Protein AF-A0A519SQK7-F1 (afdb_monomer)

pLDDT: mean 95.65, std 3.69, range [78.19, 98.44]

Foldseek 3Di:
DAEAEAEDEQPDPVHGNQQAAADPDPDDDLCRGNVNVVQVVQVPDPPHDAYEYQYAPDPRCVVVCVSCVVSVHHYQYYHPPPPVVSVVRRVVVD

Structure (mmCIF, N/CA/C/O backbone):
data_AF-A0A519SQK7-F1
#
_entry.id   AF-A0A519SQK7-F1
#
loop_
_atom_site.group_PDB
_atom_site.id
_atom_site.type_symbol
_atom_site.label_atom_id
_atom_site.label_alt_id
_atom_site.label_comp_id
_atom_site.label_asym_id
_atom_site.label_entity_id
_atom_site.label_seq_id
_atom_site.pdbx_PDB_ins_code
_atom_site.Cartn_x
_atom_site.Cartn_y
_atom_site.Cartn_z
_atom_site.occupancy
_atom_site.B_iso_or_equiv
_atom_site.auth_seq_id
_atom_site.auth_comp_id
_atom_site.auth_asym_id
_atom_site.auth_atom_id
_atom_site.pdbx_PDB_model_num
ATOM 1 N N . MET A 1 1 ? -16.038 -5.258 10.881 1.00 85.62 1 MET A N 1
ATOM 2 C CA . MET A 1 1 ? -14.624 -4.894 10.660 1.00 85.62 1 MET A CA 1
ATOM 3 C C . MET A 1 1 ? -14.528 -4.199 9.314 1.00 85.62 1 MET A C 1
ATOM 5 O O . MET A 1 1 ? -15.091 -4.723 8.361 1.00 85.62 1 MET A O 1
ATOM 9 N N . VAL A 1 2 ? -13.899 -3.023 9.239 1.00 95.38 2 VAL A N 1
ATOM 10 C CA . VAL A 1 2 ? -13.728 -2.280 7.975 1.00 95.38 2 VAL A CA 1
ATOM 11 C C . VAL A 1 2 ? -12.244 -2.234 7.638 1.00 95.38 2 VAL A C 1
ATOM 13 O O . VAL A 1 2 ? -11.443 -1.765 8.442 1.00 95.38 2 VAL A O 1
ATOM 16 N N . LEU A 1 3 ? -11.883 -2.711 6.451 1.00 96.88 3 LEU A N 1
ATOM 17 C CA . LEU A 1 3 ? -10.510 -2.751 5.959 1.00 96.88 3 LEU A CA 1
ATOM 18 C C . LEU A 1 3 ? -10.280 -1.625 4.948 1.00 96.88 3 LEU A C 1
ATOM 20 O O . LEU A 1 3 ? -11.053 -1.481 4.001 1.00 96.88 3 LEU A O 1
ATOM 24 N N . ALA A 1 4 ? -9.201 -0.863 5.108 1.00 97.75 4 ALA A N 1
ATOM 25 C CA . ALA A 1 4 ? -8.753 0.088 4.098 1.00 97.75 4 ALA A CA 1
ATOM 26 C C . ALA A 1 4 ? -7.625 -0.529 3.259 1.00 97.75 4 ALA A C 1
ATOM 28 O O . ALA A 1 4 ? -6.495 -0.678 3.726 1.00 97.75 4 ALA A O 1
ATOM 29 N N . LEU A 1 5 ? -7.930 -0.862 2.003 1.00 97.94 5 LEU A N 1
ATOM 30 C CA . LEU A 1 5 ? -6.944 -1.319 1.025 1.00 97.94 5 LEU A CA 1
ATOM 31 C C . LEU A 1 5 ? -6.410 -0.131 0.222 1.00 97.94 5 LEU A C 1
ATOM 33 O O . LEU A 1 5 ? -7.153 0.514 -0.519 1.00 97.94 5 LEU A O 1
ATOM 37 N N . ILE A 1 6 ? -5.114 0.148 0.343 1.00 98.00 6 ILE A N 1
ATOM 38 C CA . ILE A 1 6 ? -4.432 1.197 -0.420 1.00 98.00 6 ILE A CA 1
ATOM 39 C C . ILE A 1 6 ? -3.646 0.539 -1.548 1.00 98.00 6 ILE A C 1
ATOM 41 O O . ILE A 1 6 ? -2.618 -0.095 -1.324 1.00 98.00 6 ILE A O 1
ATOM 45 N N . GLN A 1 7 ? -4.102 0.721 -2.783 1.00 96.38 7 GLN A N 1
ATOM 46 C CA . GLN A 1 7 ? 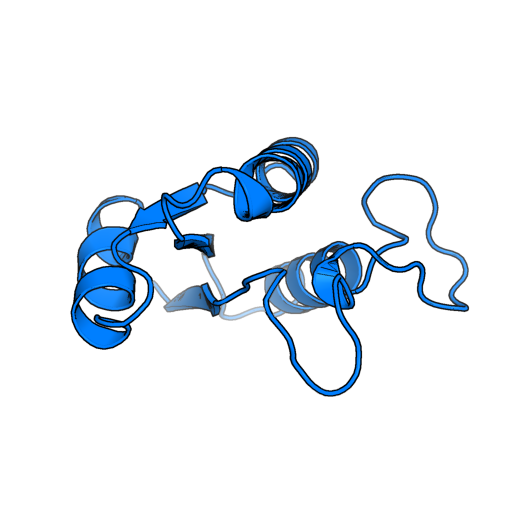-3.333 0.314 -3.952 1.00 96.38 7 GLN A CA 1
ATOM 47 C C . GLN A 1 7 ? -2.264 1.357 -4.282 1.00 96.38 7 GLN A C 1
ATOM 49 O O . GLN A 1 7 ? -2.568 2.543 -4.423 1.00 96.38 7 GLN A O 1
ATOM 54 N N . ALA A 1 8 ? -1.027 0.915 -4.500 1.00 95.81 8 ALA A N 1
ATOM 55 C CA . ALA A 1 8 ? 0.033 1.785 -4.996 1.00 95.81 8 ALA A CA 1
ATOM 56 C C . ALA A 1 8 ? 1.001 1.027 -5.921 1.00 95.81 8 ALA A C 1
ATOM 58 O O . ALA A 1 8 ? 1.196 -0.170 -5.765 1.00 95.81 8 ALA A O 1
ATOM 59 N N . ARG A 1 9 ? 1.580 1.738 -6.897 1.00 94.19 9 ARG A N 1
ATOM 60 C CA . ARG A 1 9 ? 2.724 1.305 -7.721 1.00 94.19 9 ARG A CA 1
ATOM 61 C C . ARG A 1 9 ? 3.582 2.517 -8.085 1.00 94.19 9 ARG A C 1
ATOM 63 O O . ARG A 1 9 ? 3.053 3.633 -8.162 1.00 94.19 9 ARG A O 1
ATOM 70 N N . LEU A 1 10 ? 4.867 2.325 -8.353 1.00 92.69 10 LEU A N 1
ATOM 71 C CA . LEU A 1 10 ? 5.801 3.372 -8.769 1.00 92.69 10 LEU A CA 1
ATOM 72 C C . LEU A 1 10 ? 5.689 3.712 -10.259 1.00 92.69 10 LEU A C 1
ATOM 74 O O . LEU A 1 10 ? 6.027 4.834 -10.638 1.00 92.69 10 LEU A O 1
ATOM 78 N N . GLY A 1 11 ? 5.143 2.804 -11.079 1.00 88.06 11 GLY A N 1
ATOM 79 C CA . GLY A 1 11 ? 4.975 2.927 -12.539 1.00 88.06 11 GLY A CA 1
ATOM 80 C C . GLY A 1 11 ? 3.945 3.964 -13.020 1.00 88.06 11 GLY A C 1
ATOM 81 O O . GLY A 1 11 ? 3.188 3.716 -13.955 1.00 88.06 11 GLY A O 1
ATOM 82 N N . SER A 1 12 ? 3.850 5.121 -12.364 1.00 84.31 12 SER A N 1
ATOM 83 C CA . SER A 1 12 ? 2.990 6.229 -12.795 1.00 84.31 12 SER A CA 1
ATOM 84 C C . SER A 1 12 ? 3.593 6.945 -14.008 1.00 84.31 12 SER A C 1
ATOM 86 O O . SER A 1 12 ? 4.724 7.401 -13.935 1.00 84.31 12 SER A O 1
ATOM 88 N N . SER A 1 13 ? 2.829 7.126 -15.091 1.00 87.75 13 SER A N 1
ATOM 89 C CA . SER A 1 13 ? 3.331 7.785 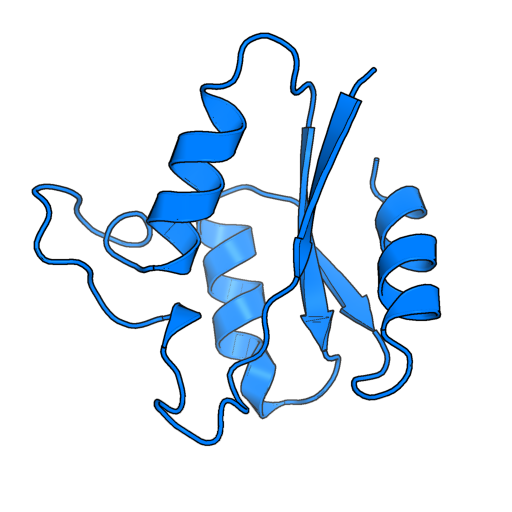-16.315 1.00 87.75 13 SER A CA 1
ATOM 90 C C . SER A 1 13 ? 3.498 9.304 -16.190 1.00 87.75 13 SER A C 1
ATOM 92 O O . SER A 1 13 ? 4.374 9.883 -16.816 1.00 87.75 13 SER A O 1
ATOM 94 N N . ARG A 1 14 ? 2.654 9.958 -15.382 1.00 92.50 14 ARG A N 1
ATOM 95 C CA . ARG A 1 14 ? 2.618 11.429 -15.241 1.00 92.50 14 ARG A CA 1
ATOM 96 C C . ARG A 1 14 ? 3.615 11.964 -14.215 1.00 92.50 14 ARG A C 1
ATOM 98 O O . ARG A 1 14 ? 4.165 13.038 -14.395 1.00 92.50 14 ARG A O 1
ATOM 105 N N . LEU A 1 15 ? 3.798 11.223 -13.124 1.00 92.75 15 LEU A N 1
ATOM 106 C CA . LEU A 1 15 ? 4.754 11.533 -12.064 1.00 92.75 15 LEU A CA 1
ATOM 107 C C . LEU A 1 15 ? 5.302 10.205 -11.521 1.00 92.75 15 LEU A C 1
ATOM 109 O O . LEU A 1 15 ? 4.725 9.646 -10.579 1.00 92.75 15 LEU A O 1
ATOM 113 N N . PRO A 1 16 ? 6.334 9.641 -12.169 1.00 92.06 16 PRO A N 1
ATOM 114 C CA . PRO A 1 16 ? 6.959 8.397 -11.737 1.00 92.06 16 PRO A CA 1
ATOM 115 C C . PRO A 1 16 ? 7.404 8.478 -10.276 1.00 92.06 16 PRO A C 1
ATOM 117 O O . PRO A 1 16 ? 7.872 9.516 -9.816 1.00 92.06 16 PRO A O 1
ATOM 120 N N . GLY A 1 17 ? 7.213 7.398 -9.518 1.00 93.88 17 GLY A N 1
ATOM 121 C CA . GLY A 1 17 ? 7.643 7.349 -8.118 1.00 93.88 17 GLY A CA 1
ATOM 122 C C . GLY A 1 17 ? 6.830 8.207 -7.138 1.00 93.88 17 GLY A C 1
ATOM 123 O O . GLY A 1 17 ? 7.189 8.265 -5.964 1.00 93.88 17 GLY A O 1
ATOM 124 N N . LYS A 1 18 ? 5.711 8.826 -7.561 1.00 95.19 18 LYS A N 1
ATOM 125 C CA . LYS A 1 18 ? 4.920 9.767 -6.735 1.00 95.19 18 LYS A CA 1
ATOM 126 C C . LYS A 1 18 ? 4.598 9.291 -5.317 1.00 95.19 18 LYS A C 1
ATOM 128 O O . LYS A 1 18 ? 4.501 10.112 -4.418 1.00 95.19 18 LYS A O 1
ATOM 133 N N . SER A 1 19 ? 4.410 7.987 -5.117 1.00 96.50 19 SER A N 1
ATOM 134 C CA . SER A 1 19 ? 4.055 7.404 -3.817 1.00 96.50 19 SER A CA 1
ATOM 135 C C . SER A 1 19 ? 5.170 7.521 -2.770 1.00 96.50 19 SER A C 1
ATOM 137 O O . SER A 1 19 ? 4.865 7.536 -1.581 1.00 96.50 19 SER A O 1
ATOM 139 N N . LEU A 1 20 ? 6.430 7.626 -3.205 1.00 96.56 20 LEU A N 1
ATOM 140 C CA . LEU A 1 20 ? 7.605 7.784 -2.338 1.00 96.56 20 LEU A CA 1
ATOM 141 C C . LEU A 1 20 ? 8.017 9.246 -2.154 1.00 96.56 20 LEU A C 1
ATOM 143 O O . LEU A 1 20 ? 8.845 9.538 -1.298 1.00 96.56 20 LEU A O 1
ATOM 147 N N . LEU A 1 21 ? 7.487 10.162 -2.969 1.00 96.44 21 LEU A N 1
ATOM 148 C CA . LEU A 1 21 ? 7.892 11.561 -2.912 1.00 96.44 21 LEU A CA 1
ATOM 149 C C . LEU A 1 21 ? 7.416 12.218 -1.612 1.00 96.44 21 LEU A C 1
ATOM 151 O O . LEU A 1 21 ? 6.305 11.916 -1.152 1.00 96.44 21 LEU A O 1
ATOM 155 N N . PRO A 1 22 ? 8.216 13.142 -1.052 1.00 96.06 22 PRO A N 1
ATOM 156 C CA . PRO A 1 22 ? 7.818 13.895 0.118 1.00 96.06 22 PRO A CA 1
ATOM 157 C C . PRO A 1 22 ? 6.640 14.811 -0.179 1.00 96.06 22 PRO A C 1
ATOM 159 O O . PRO A 1 22 ? 6.490 15.336 -1.285 1.00 96.06 22 PRO A O 1
ATOM 162 N N . LEU A 1 23 ? 5.805 15.013 0.836 1.00 93.25 23 LEU A N 1
ATOM 163 C CA . LEU A 1 23 ? 4.766 16.033 0.804 1.00 93.25 23 LEU A CA 1
ATOM 164 C C . LEU A 1 23 ? 5.258 17.249 1.593 1.00 93.25 23 LEU A C 1
ATOM 166 O O . LEU A 1 23 ? 5.919 17.071 2.609 1.00 93.25 23 LEU A O 1
ATOM 170 N N . PRO A 1 24 ? 4.937 18.487 1.179 1.00 86.81 24 PRO A N 1
ATOM 171 C CA . PRO A 1 24 ? 5.333 19.699 1.897 1.00 86.81 24 PRO A CA 1
ATOM 172 C C . PRO A 1 24 ? 4.495 19.873 3.179 1.00 86.81 24 PRO A C 1
ATOM 174 O O . PRO A 1 24 ? 3.698 20.797 3.315 1.00 86.81 24 PRO A O 1
ATOM 177 N N . LEU A 1 25 ? 4.634 18.929 4.106 1.00 87.06 25 LEU A N 1
ATOM 178 C CA . LEU A 1 25 ? 3.957 18.839 5.393 1.00 87.06 25 LEU A CA 1
ATOM 179 C C . LEU A 1 25 ? 5.015 18.676 6.489 1.00 87.06 25 LEU A C 1
ATOM 181 O O . LEU A 1 25 ? 6.124 18.228 6.229 1.00 87.06 25 LEU A O 1
ATOM 185 N N . ALA A 1 26 ? 4.660 18.974 7.739 1.00 88.69 26 ALA A N 1
ATOM 186 C CA . ALA A 1 26 ? 5.586 18.891 8.877 1.00 88.69 26 ALA A CA 1
ATOM 187 C C . ALA A 1 26 ? 6.009 17.455 9.272 1.00 88.69 26 ALA A C 1
ATOM 189 O O . ALA A 1 26 ? 6.749 17.278 10.238 1.00 88.69 26 ALA A O 1
ATOM 190 N N . ALA A 1 27 ? 5.513 16.425 8.578 1.00 88.81 27 ALA A N 1
ATOM 191 C CA . ALA A 1 27 ? 5.869 15.039 8.860 1.00 88.81 27 ALA A CA 1
ATOM 192 C C . ALA A 1 27 ? 7.355 14.778 8.555 1.00 88.81 27 ALA A C 1
ATOM 194 O O . ALA A 1 27 ? 7.957 15.441 7.715 1.00 88.81 27 ALA A O 1
ATOM 195 N N . GLN A 1 28 ? 7.938 13.786 9.226 1.00 91.38 28 GLN A N 1
ATOM 196 C CA . GLN A 1 28 ? 9.342 13.383 9.085 1.00 91.38 28 GLN A CA 1
ATOM 197 C C . GLN A 1 28 ? 9.428 11.875 8.784 1.00 91.38 28 GLN A C 1
ATOM 199 O O . GLN A 1 28 ? 8.477 11.132 9.048 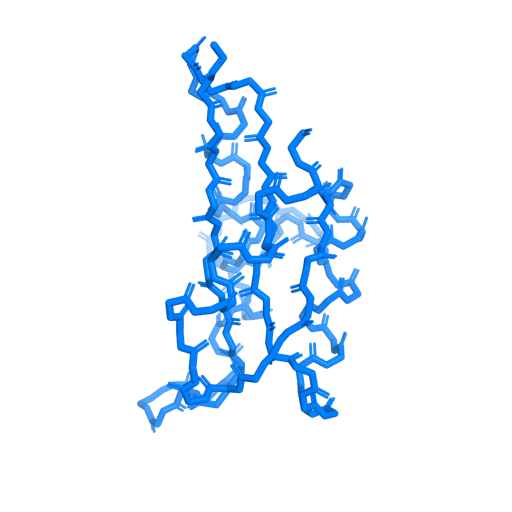1.00 91.38 28 GLN A O 1
ATOM 204 N N . GLY A 1 29 ? 10.562 11.419 8.244 1.00 93.25 29 GLY A N 1
ATOM 205 C CA . GLY A 1 29 ? 10.810 10.001 7.936 1.00 93.25 29 GLY A CA 1
ATOM 206 C C . GLY A 1 29 ? 9.799 9.405 6.947 1.00 93.25 29 GLY A C 1
ATOM 207 O O . GLY A 1 29 ? 9.287 10.116 6.084 1.00 93.25 29 GLY A O 1
ATOM 208 N N . ALA A 1 30 ? 9.456 8.121 7.098 1.00 93.50 30 ALA A N 1
ATOM 209 C CA . ALA A 1 30 ? 8.487 7.427 6.239 1.00 93.50 30 ALA A CA 1
ATOM 210 C C . ALA A 1 30 ? 7.116 8.119 6.130 1.00 93.50 30 ALA A C 1
ATOM 212 O O . ALA A 1 30 ? 6.446 8.030 5.097 1.00 93.50 30 ALA A O 1
ATOM 213 N N . GLN A 1 31 ? 6.691 8.834 7.177 1.00 94.31 31 GLN A N 1
ATOM 214 C CA . GLN A 1 31 ? 5.428 9.581 7.179 1.00 94.31 31 GLN A CA 1
ATOM 215 C C . GLN A 1 31 ? 5.476 10.803 6.250 1.00 94.31 31 GLN A C 1
ATOM 217 O O . GLN A 1 31 ? 4.427 11.260 5.793 1.00 94.31 31 GLN A O 1
ATOM 222 N N . ASN A 1 32 ? 6.672 11.314 5.936 1.00 96.38 32 ASN A N 1
ATOM 223 C CA . ASN A 1 32 ? 6.889 12.370 4.953 1.00 96.38 32 ASN A CA 1
ATOM 224 C C . ASN A 1 32 ? 6.951 11.816 3.525 1.00 96.38 32 ASN A C 1
ATOM 226 O O . ASN A 1 32 ? 7.879 12.089 2.775 1.00 96.38 32 ASN A O 1
ATOM 230 N N . THR A 1 33 ? 5.982 10.992 3.155 1.00 97.38 33 THR A N 1
ATOM 231 C CA . THR A 1 33 ? 5.817 10.489 1.790 1.00 97.38 33 THR A CA 1
ATOM 232 C C . THR A 1 33 ? 4.342 10.554 1.420 1.00 97.38 33 THR A C 1
ATOM 234 O O . THR A 1 33 ? 3.473 10.584 2.300 1.00 97.38 33 THR A O 1
ATOM 237 N N . LEU A 1 34 ? 4.018 10.551 0.126 1.00 96.94 34 LEU A N 1
ATOM 238 C CA . LEU A 1 34 ? 2.620 10.495 -0.307 1.00 96.94 34 LEU A CA 1
ATOM 239 C C . LEU A 1 34 ? 1.909 9.239 0.226 1.00 96.94 34 LEU A C 1
ATOM 241 O O . LEU A 1 34 ? 0.783 9.345 0.713 1.00 96.94 34 LEU A O 1
ATOM 245 N N . LEU A 1 35 ? 2.560 8.069 0.197 1.00 97.75 35 LEU A N 1
ATOM 246 C CA . LEU A 1 35 ? 2.010 6.849 0.798 1.00 97.75 35 LEU A CA 1
ATOM 247 C C . LEU A 1 35 ? 1.847 6.990 2.317 1.00 97.75 35 LEU A C 1
ATOM 249 O O . LEU A 1 35 ? 0.777 6.675 2.839 1.00 97.75 35 LEU A O 1
ATOM 253 N N . GLY A 1 36 ? 2.872 7.493 3.009 1.00 97.81 36 GLY A N 1
ATOM 254 C CA . GLY A 1 36 ? 2.856 7.716 4.455 1.00 97.81 36 GLY A CA 1
ATOM 255 C C . GLY A 1 36 ? 1.690 8.595 4.889 1.00 97.81 36 GLY A C 1
ATOM 256 O O . GLY A 1 36 ? 0.950 8.241 5.806 1.00 97.81 36 GLY A O 1
ATOM 257 N N . HIS A 1 37 ? 1.430 9.675 4.153 1.00 97.50 37 HIS A N 1
ATOM 258 C CA . HIS A 1 37 ? 0.273 10.524 4.401 1.00 97.50 37 HIS A CA 1
ATOM 259 C C . HIS A 1 37 ? -1.054 9.769 4.256 1.00 97.50 37 HIS A C 1
ATOM 261 O O . HIS A 1 37 ? -1.894 9.850 5.152 1.00 97.50 37 HIS A O 1
ATOM 267 N N . VAL A 1 38 ? -1.255 9.016 3.167 1.00 97.88 38 VAL A N 1
ATOM 268 C CA . VAL A 1 38 ? -2.505 8.266 2.939 1.00 97.88 38 VAL A CA 1
ATOM 269 C C . VAL A 1 38 ? -2.716 7.208 4.025 1.00 97.88 38 VAL A C 1
ATOM 271 O O . VAL A 1 38 ? -3.801 7.144 4.605 1.00 97.88 38 VAL A O 1
ATOM 274 N N . VAL A 1 39 ? -1.678 6.437 4.364 1.00 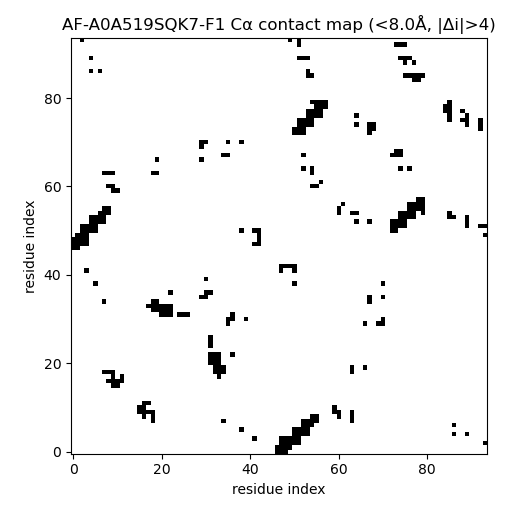98.06 39 VAL A N 1
ATOM 275 C CA . VAL A 1 39 ? -1.712 5.447 5.455 1.00 98.06 39 VAL A CA 1
ATOM 276 C C . VAL A 1 39 ? -2.048 6.120 6.787 1.00 98.06 39 VAL A C 1
ATOM 278 O O . VAL A 1 39 ? -2.951 5.681 7.502 1.00 98.06 39 VAL A O 1
ATOM 281 N N . GLY A 1 40 ? -1.373 7.226 7.104 1.00 96.69 40 GLY A N 1
ATOM 282 C CA . GLY A 1 40 ? -1.601 7.984 8.327 1.00 96.69 40 GLY A CA 1
ATOM 283 C C . GLY A 1 40 ? -3.013 8.566 8.417 1.00 96.69 40 GLY A C 1
ATOM 284 O O . GLY A 1 40 ? -3.584 8.608 9.507 1.00 96.69 40 GLY A O 1
ATOM 285 N N . ARG A 1 41 ? -3.608 9.003 7.297 1.00 96.75 41 ARG A N 1
ATOM 286 C CA . ARG A 1 41 ? -5.012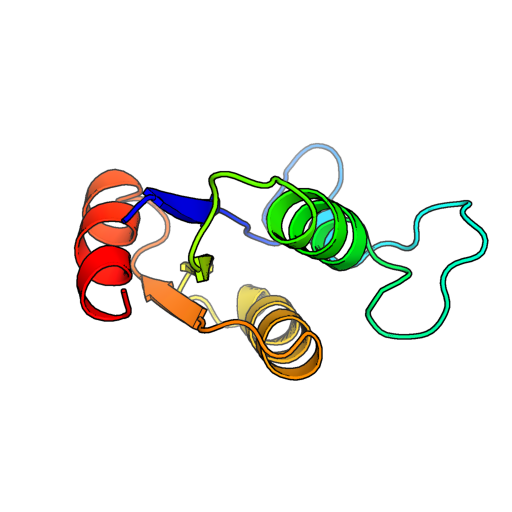 9.447 7.245 1.00 96.75 41 ARG A CA 1
ATOM 287 C C . ARG A 1 41 ? -5.979 8.282 7.444 1.00 96.75 41 ARG A C 1
ATOM 289 O O . ARG A 1 41 ? -6.908 8.432 8.232 1.00 96.75 41 ARG A O 1
ATOM 296 N N . ALA A 1 42 ? -5.751 7.148 6.782 1.00 97.94 42 ALA A N 1
ATOM 297 C CA . ALA A 1 42 ? -6.610 5.969 6.880 1.00 97.94 42 ALA A CA 1
ATOM 298 C C . ALA A 1 42 ? -6.673 5.424 8.315 1.00 97.94 42 ALA A C 1
ATOM 300 O O . ALA A 1 42 ? -7.760 5.180 8.827 1.00 97.94 42 ALA A O 1
ATOM 301 N N . ARG A 1 43 ? -5.529 5.350 9.010 1.00 96.56 43 ARG A N 1
ATOM 302 C CA . ARG A 1 43 ? -5.457 4.920 10.419 1.00 96.56 43 ARG A CA 1
ATOM 303 C C . ARG A 1 43 ? -6.199 5.824 11.405 1.00 96.56 43 ARG A C 1
ATOM 305 O O . ARG A 1 43 ? -6.525 5.383 12.497 1.00 96.56 43 ARG A O 1
ATOM 312 N N . ARG A 1 44 ? -6.438 7.094 11.059 1.00 96.81 44 ARG A N 1
ATOM 313 C CA . ARG A 1 44 ? -7.192 8.026 11.916 1.00 96.81 44 ARG A CA 1
ATOM 314 C C . ARG A 1 44 ? -8.704 7.943 11.717 1.00 96.81 44 ARG A C 1
ATOM 316 O O . ARG A 1 44 ? -9.435 8.585 12.466 1.00 96.81 44 ARG A O 1
ATOM 323 N N . ALA A 1 45 ? -9.184 7.219 10.708 1.00 97.69 45 ALA A N 1
ATOM 324 C CA . ALA A 1 45 ? -10.613 7.058 10.481 1.00 97.69 45 ALA A CA 1
ATOM 325 C C . ALA A 1 45 ? -11.207 6.109 11.533 1.00 97.69 45 ALA A C 1
ATOM 327 O O . ALA A 1 45 ? -10.792 4.961 11.636 1.00 97.69 45 ALA A O 1
ATOM 328 N N . SER A 1 46 ? -12.212 6.573 12.279 1.00 97.50 46 SER A N 1
ATOM 329 C CA . SER A 1 46 ? -12.771 5.855 13.439 1.00 97.50 46 SER A CA 1
ATOM 330 C C . SER A 1 46 ? -13.416 4.507 13.114 1.00 97.50 46 SER A C 1
ATOM 332 O O . SER A 1 46 ? -13.537 3.662 13.994 1.00 97.50 46 SER A O 1
ATOM 334 N N . LEU A 1 47 ? -13.843 4.300 11.866 1.00 97.56 47 LEU A N 1
ATOM 335 C CA . LEU A 1 47 ? -14.464 3.050 11.429 1.00 97.56 47 LEU A CA 1
ATOM 336 C C . LEU A 1 47 ? -13.459 2.051 10.847 1.00 97.56 47 LEU A C 1
ATOM 338 O O . LEU A 1 47 ? -13.786 0.871 10.763 1.00 97.56 47 LEU A O 1
ATOM 342 N N . VAL A 1 48 ? -12.262 2.496 10.444 1.00 97.88 48 VAL A N 1
ATOM 343 C CA . VAL A 1 48 ? -11.247 1.640 9.812 1.00 97.88 48 VAL A CA 1
ATOM 344 C C . VAL A 1 48 ? -10.524 0.839 10.886 1.00 97.88 48 VAL A C 1
ATOM 346 O O . VAL A 1 48 ? -9.905 1.396 11.785 1.00 97.88 48 VAL A O 1
ATOM 349 N N . SER A 1 49 ? -10.603 -0.483 10.779 1.00 96.38 49 SER A N 1
ATOM 350 C CA . SER A 1 49 ? -10.003 -1.424 11.725 1.00 96.38 49 SER A CA 1
ATOM 351 C C . SER A 1 49 ? -8.553 -1.765 11.369 1.00 96.38 49 SER A C 1
ATOM 353 O O . SER A 1 49 ? -7.731 -1.947 12.257 1.00 96.38 49 SER A O 1
ATOM 355 N N . GLU A 1 50 ? -8.233 -1.842 10.076 1.00 96.44 50 GLU A N 1
ATOM 356 C CA . GLU A 1 50 ? -6.933 -2.292 9.565 1.00 96.44 50 GLU A CA 1
ATOM 357 C C . GLU A 1 50 ? -6.622 -1.562 8.246 1.00 96.44 50 GLU A C 1
ATOM 359 O O . GLU A 1 50 ? -7.529 -1.214 7.478 1.00 96.44 50 GLU A O 1
ATOM 364 N N . VAL A 1 51 ? -5.335 -1.324 7.980 1.00 98.00 51 VAL A N 1
ATOM 365 C CA . VAL A 1 51 ? -4.843 -0.741 6.725 1.00 98.00 51 VAL A CA 1
ATOM 366 C C . VAL A 1 51 ? -3.842 -1.700 6.093 1.00 98.00 51 VAL A C 1
ATOM 368 O O . VAL A 1 51 ? -2.870 -2.089 6.737 1.00 98.00 51 VAL A O 1
ATOM 371 N N . VAL A 1 52 ? -4.046 -2.025 4.818 1.00 98.31 52 VAL A N 1
ATOM 372 C CA . VAL A 1 52 ? -3.154 -2.891 4.035 1.00 98.31 52 VAL A CA 1
ATOM 373 C C . VAL A 1 52 ? -2.764 -2.167 2.754 1.00 98.31 52 VAL A C 1
ATOM 375 O O . VAL A 1 52 ? -3.603 -1.551 2.092 1.00 98.31 52 VAL A O 1
ATOM 378 N N . VAL A 1 53 ? -1.490 -2.255 2.380 1.00 98.44 53 VAL A N 1
ATOM 379 C CA . VAL A 1 53 ? -1.000 -1.752 1.093 1.00 98.44 53 VAL A CA 1
ATOM 380 C C . VAL A 1 53 ? -0.941 -2.899 0.093 1.00 98.44 53 VAL A C 1
ATOM 382 O O . VAL A 1 53 ? -0.295 -3.911 0.339 1.00 98.44 53 VAL A O 1
ATOM 385 N N . ALA A 1 54 ? -1.589 -2.733 -1.056 1.00 98.19 54 ALA A N 1
ATOM 386 C CA . ALA A 1 54 ? -1.549 -3.685 -2.159 1.00 98.19 54 ALA A CA 1
ATOM 387 C C . ALA A 1 54 ? -0.698 -3.118 -3.308 1.00 98.19 54 ALA A C 1
ATOM 389 O O . ALA A 1 54 ? -1.135 -2.234 -4.053 1.00 98.19 54 ALA A O 1
ATOM 390 N N . THR A 1 55 ? 0.522 -3.630 -3.463 1.00 97.94 55 THR A N 1
ATOM 391 C CA . THR A 1 55 ? 1.486 -3.203 -4.492 1.00 97.94 55 THR A CA 1
ATOM 392 C C . THR A 1 55 ? 1.796 -4.326 -5.476 1.00 97.94 55 THR A C 1
ATOM 394 O O . THR A 1 55 ? 1.329 -5.454 -5.314 1.00 97.94 55 THR A O 1
ATOM 397 N N . THR A 1 56 ? 2.534 -4.050 -6.548 1.00 98.00 56 THR A N 1
ATOM 398 C CA . THR A 1 56 ? 2.872 -5.106 -7.503 1.00 98.00 56 THR A CA 1
ATOM 399 C C . THR A 1 56 ? 4.033 -5.969 -7.003 1.00 98.00 56 THR A C 1
ATOM 401 O O . THR A 1 56 ? 4.835 -5.568 -6.152 1.00 98.00 56 THR A O 1
ATOM 404 N N . SER A 1 57 ? 4.127 -7.184 -7.532 1.00 97.88 57 SER A N 1
ATOM 405 C CA . SER A 1 57 ? 5.284 -8.063 -7.355 1.00 97.88 57 SER A CA 1
ATOM 406 C C . SER A 1 57 ? 6.470 -7.689 -8.252 1.00 97.88 57 SER A C 1
ATOM 408 O O . SER A 1 57 ? 7.463 -8.409 -8.257 1.00 97.88 57 SER A O 1
ATOM 410 N N . GLN A 1 58 ? 6.381 -6.605 -9.032 1.00 97.44 58 GLN A N 1
ATOM 411 C CA . GLN A 1 58 ? 7.476 -6.173 -9.893 1.00 97.44 58 GLN A CA 1
ATOM 412 C C . GLN A 1 58 ? 8.604 -5.555 -9.050 1.00 97.44 58 GLN A C 1
ATOM 414 O O . GLN A 1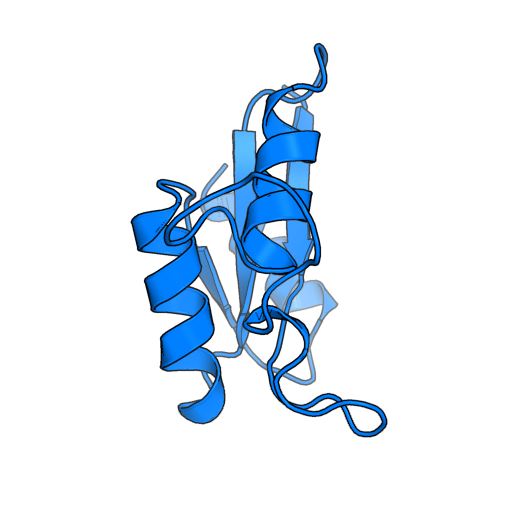 58 ? 8.305 -4.793 -8.125 1.00 97.44 58 GLN A O 1
ATOM 419 N N . PRO A 1 59 ? 9.886 -5.807 -9.380 1.00 97.56 59 PRO A N 1
ATOM 420 C CA . PRO A 1 59 ? 11.025 -5.269 -8.629 1.00 97.56 59 PRO A CA 1
ATOM 421 C C . PRO A 1 59 ? 11.025 -3.741 -8.431 1.00 97.56 59 PRO A C 1
ATOM 423 O O . PRO A 1 59 ? 11.372 -3.285 -7.343 1.00 97.56 59 PRO A O 1
ATOM 426 N N . PRO A 1 60 ? 10.578 -2.908 -9.399 1.00 95.81 60 PRO A N 1
ATOM 427 C CA .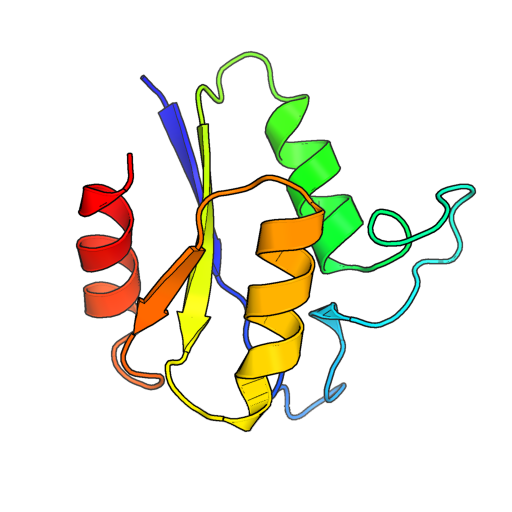 PRO A 1 60 ? 10.476 -1.465 -9.179 1.00 95.81 60 PRO A CA 1
ATOM 428 C C . PRO A 1 60 ? 9.583 -1.067 -7.999 1.00 95.81 60 PRO A C 1
ATOM 430 O O . PRO A 1 60 ? 9.740 0.028 -7.477 1.00 95.81 60 PRO A O 1
ATOM 433 N N . ASP A 1 61 ? 8.662 -1.926 -7.561 1.00 97.88 61 ASP A N 1
ATOM 434 C CA . ASP A 1 61 ? 7.785 -1.667 -6.420 1.00 97.88 61 ASP A CA 1
ATOM 435 C C . ASP A 1 61 ? 8.346 -2.162 -5.074 1.00 97.88 61 ASP A C 1
ATOM 437 O O . ASP A 1 61 ? 7.699 -1.967 -4.041 1.00 97.88 61 ASP A O 1
ATOM 441 N N . ASP A 1 62 ? 9.551 -2.745 -5.042 1.00 98.12 62 ASP A N 1
ATOM 442 C CA . ASP A 1 62 ? 10.219 -3.175 -3.803 1.00 98.12 62 ASP A CA 1
ATOM 443 C C . ASP A 1 62 ? 10.367 -2.033 -2.779 1.00 98.12 62 ASP A C 1
ATOM 445 O O . ASP A 1 62 ? 10.003 -2.238 -1.616 1.00 98.12 62 ASP A O 1
ATOM 449 N N . PRO A 1 63 ? 10.790 -0.805 -3.160 1.00 97.94 63 PRO A N 1
ATOM 450 C CA . PRO A 1 63 ? 10.904 0.296 -2.203 1.00 97.94 63 PRO A CA 1
ATOM 451 C C . PRO A 1 63 ? 9.547 0.715 -1.627 1.00 97.94 63 PRO A C 1
ATOM 453 O O . PRO A 1 63 ? 9.462 1.169 -0.489 1.00 97.94 63 PRO A O 1
ATOM 456 N N . LEU A 1 64 ? 8.468 0.542 -2.395 1.00 97.62 64 LEU A N 1
ATOM 457 C CA . LEU A 1 64 ? 7.115 0.857 -1.946 1.00 97.62 64 LEU A CA 1
ATOM 458 C C . LEU A 1 64 ? 6.610 -0.164 -0.922 1.00 97.62 64 LEU A C 1
ATOM 460 O O . LEU A 1 64 ? 5.969 0.218 0.056 1.00 97.62 64 LEU A O 1
ATOM 464 N N . ALA A 1 65 ? 6.924 -1.446 -1.129 1.00 98.25 65 ALA A N 1
ATOM 465 C CA . ALA A 1 65 ? 6.658 -2.496 -0.152 1.00 98.25 65 ALA A CA 1
ATOM 466 C C . ALA A 1 65 ? 7.467 -2.274 1.137 1.00 98.25 65 ALA A C 1
ATOM 468 O O . ALA A 1 65 ? 6.907 -2.355 2.227 1.00 98.25 65 ALA A O 1
ATOM 469 N N . ALA A 1 66 ? 8.754 -1.934 1.016 1.00 98.44 66 ALA A N 1
ATOM 470 C CA . ALA A 1 66 ? 9.613 -1.630 2.159 1.00 98.44 66 ALA A CA 1
ATOM 471 C C . ALA A 1 66 ? 9.088 -0.433 2.969 1.00 98.44 66 ALA A C 1
ATOM 473 O O . ALA A 1 66 ? 8.951 -0.537 4.186 1.00 98.44 66 ALA A O 1
ATOM 474 N N . LEU A 1 67 ? 8.703 0.658 2.297 1.00 98.38 67 LEU A N 1
ATOM 475 C CA . LEU A 1 67 ? 8.110 1.829 2.945 1.00 98.38 67 LEU A CA 1
ATOM 476 C C . LEU A 1 67 ? 6.812 1.478 3.684 1.00 98.38 67 LEU A C 1
ATOM 478 O O . LEU A 1 67 ? 6.593 1.929 4.803 1.00 98.38 67 LEU A O 1
ATOM 482 N N . ALA A 1 68 ? 5.934 0.676 3.079 1.00 98.06 68 ALA A N 1
ATOM 483 C CA . ALA A 1 68 ? 4.700 0.247 3.731 1.00 98.06 68 ALA A CA 1
ATOM 484 C C . ALA A 1 68 ? 4.977 -0.593 4.996 1.00 98.06 68 ALA A C 1
ATOM 486 O O . ALA A 1 68 ? 4.348 -0.365 6.032 1.00 98.06 68 ALA A O 1
ATOM 487 N N . THR A 1 69 ? 5.974 -1.479 4.953 1.00 97.94 69 THR A N 1
ATOM 488 C CA . THR A 1 69 ? 6.449 -2.213 6.136 1.00 97.94 69 THR A CA 1
ATOM 489 C C . THR A 1 69 ? 7.021 -1.274 7.203 1.00 97.94 69 THR A C 1
ATOM 491 O O . THR A 1 69 ? 6.692 -1.427 8.376 1.00 97.94 69 THR A O 1
ATOM 494 N N . GLU A 1 70 ? 7.814 -0.264 6.827 1.00 98.12 70 GLU A N 1
ATOM 495 C CA . GLU A 1 70 ? 8.351 0.752 7.753 1.00 98.12 70 GLU A CA 1
ATOM 496 C C . GL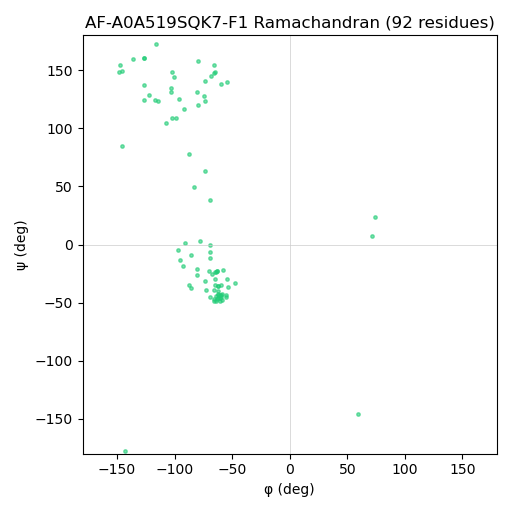U A 1 70 ? 7.235 1.584 8.410 1.00 98.12 70 GLU A C 1
ATOM 498 O O . GLU A 1 70 ? 7.289 1.899 9.598 1.00 98.12 70 GLU A O 1
ATOM 503 N N . LEU A 1 71 ? 6.162 1.877 7.668 1.00 97.88 71 LEU A N 1
ATOM 504 C CA . LEU A 1 71 ? 4.942 2.502 8.191 1.00 97.88 71 LEU A CA 1
ATOM 505 C C . LEU A 1 71 ? 4.141 1.563 9.118 1.00 97.88 71 LEU A C 1
ATOM 507 O O . LEU A 1 71 ? 3.150 1.990 9.724 1.00 97.88 71 LEU A O 1
ATOM 511 N N . GLY A 1 72 ? 4.544 0.297 9.240 1.00 97.19 72 GLY A N 1
ATOM 512 C CA . GLY A 1 72 ? 3.940 -0.720 10.093 1.00 97.19 72 GLY A CA 1
ATOM 513 C C . GLY A 1 72 ? 2.603 -1.250 9.578 1.00 97.19 72 GLY A C 1
ATOM 514 O O . GLY A 1 72 ? 1.781 -1.661 10.393 1.00 97.19 72 GLY A O 1
ATOM 515 N N . VAL A 1 73 ? 2.320 -1.157 8.275 1.00 97.56 73 VAL A N 1
ATOM 516 C CA . VAL A 1 73 ? 1.107 -1.733 7.663 1.00 97.56 73 VAL A CA 1
ATOM 517 C C . VAL A 1 73 ? 1.437 -3.026 6.927 1.00 97.56 73 VAL A C 1
ATOM 519 O O . VAL A 1 73 ? 2.529 -3.178 6.381 1.00 97.56 73 VAL A O 1
ATOM 522 N N . LYS A 1 74 ? 0.484 -3.963 6.890 1.00 97.94 74 LYS A N 1
ATOM 523 C CA . LYS A 1 74 ? 0.633 -5.208 6.126 1.00 97.94 74 LYS A CA 1
ATOM 524 C C . LYS A 1 74 ? 0.722 -4.891 4.628 1.00 97.94 74 LYS A C 1
ATOM 526 O O . LYS A 1 74 ? 0.100 -3.939 4.143 1.00 97.94 74 LYS A O 1
ATOM 531 N N . VAL A 1 75 ? 1.468 -5.709 3.887 1.00 98.31 75 VAL A N 1
ATOM 532 C CA . VAL A 1 75 ? 1.705 -5.516 2.451 1.00 98.31 75 VAL A CA 1
ATOM 533 C C . VAL A 1 75 ? 1.340 -6.772 1.680 1.00 98.31 75 VAL A C 1
ATOM 535 O O . VAL A 1 75 ? 1.889 -7.841 1.931 1.00 98.31 75 VAL A O 1
ATOM 538 N N . PHE A 1 76 ? 0.459 -6.627 0.696 1.00 98.44 76 PHE A N 1
ATOM 539 C CA . PHE A 1 76 ? 0.198 -7.651 -0.304 1.00 98.44 76 PHE A CA 1
ATOM 540 C C . PHE A 1 76 ? 0.889 -7.285 -1.619 1.00 98.44 76 PHE A C 1
ATOM 542 O O . PHE A 1 76 ? 0.794 -6.143 -2.080 1.00 98.44 76 PHE A O 1
ATOM 549 N N . ARG A 1 77 ? 1.560 -8.257 -2.247 1.00 98.31 77 ARG A N 1
ATOM 550 C CA . ARG A 1 77 ? 2.206 -8.090 -3.556 1.00 98.31 77 ARG A CA 1
ATOM 551 C C . ARG A 1 77 ? 1.565 -9.017 -4.579 1.00 98.31 77 ARG A C 1
ATOM 553 O O . ARG A 1 77 ? 1.513 -10.220 -4.358 1.00 98.31 77 ARG A O 1
ATOM 560 N N . GLY A 1 78 ? 1.087 -8.462 -5.692 1.00 97.88 78 GLY A N 1
ATOM 561 C CA . GLY A 1 78 ? 0.371 -9.225 -6.721 1.00 97.88 78 GLY A CA 1
ATOM 562 C C . GLY A 1 78 ? 0.664 -8.775 -8.150 1.00 97.88 78 GLY A C 1
ATOM 563 O O . GLY A 1 78 ? 1.455 -7.860 -8.381 1.00 97.88 78 GLY A O 1
ATOM 564 N N . ALA A 1 79 ? 0.003 -9.406 -9.120 1.00 97.62 79 ALA A N 1
ATOM 565 C CA . ALA A 1 79 ? 0.166 -9.085 -10.535 1.00 97.62 79 ALA A CA 1
ATOM 566 C C . ALA A 1 79 ? -0.214 -7.628 -10.820 1.00 97.62 79 ALA A C 1
ATOM 568 O O . ALA A 1 79 ? -1.211 -7.141 -10.302 1.00 97.62 79 ALA A O 1
ATOM 569 N N . GLU A 1 80 ? 0.564 -6.928 -11.648 1.00 95.06 80 GLU A N 1
ATOM 570 C CA . GLU A 1 80 ? 0.368 -5.500 -11.926 1.00 95.06 80 GLU A CA 1
ATOM 571 C C . GLU A 1 80 ? -0.963 -5.217 -12.633 1.00 95.06 80 GLU A C 1
ATOM 573 O O . GLU A 1 80 ? -1.726 -4.356 -12.181 1.00 95.06 80 GLU A O 1
ATOM 578 N N . GLN A 1 81 ? -1.239 -5.984 -13.692 1.00 95.94 81 GLN A N 1
ATOM 579 C CA . GLN A 1 81 ? -2.398 -5.801 -14.570 1.00 95.94 81 GLN A CA 1
ATOM 580 C C . GLN A 1 81 ? -3.686 -6.396 -13.992 1.00 95.94 81 GLN A C 1
ATOM 582 O O . GLN A 1 81 ? -4.770 -5.888 -14.269 1.00 95.94 81 GLN A O 1
ATOM 587 N N . ASP A 1 82 ? -3.582 -7.415 -13.135 1.00 97.06 82 ASP A N 1
ATOM 588 C CA . ASP A 1 82 ? -4.734 -7.957 -12.414 1.00 97.06 82 ASP A CA 1
ATOM 589 C C . ASP A 1 82 ? -4.950 -7.194 -11.102 1.00 97.06 82 ASP A C 1
ATOM 591 O O . ASP A 1 82 ? -4.563 -7.603 -10.004 1.00 97.06 82 ASP A O 1
ATOM 595 N N . VAL A 1 83 ? -5.543 -6.011 -11.241 1.00 95.94 83 VAL A N 1
ATOM 596 C CA . VAL A 1 83 ? -5.899 -5.160 -10.105 1.00 95.94 83 VAL A CA 1
ATOM 597 C C . VAL A 1 83 ? -6.906 -5.852 -9.192 1.00 95.94 83 VAL A C 1
ATOM 599 O O . VAL A 1 83 ? -6.740 -5.801 -7.975 1.00 95.94 83 VAL A O 1
ATOM 602 N N . LEU A 1 84 ? -7.926 -6.504 -9.753 1.00 97.50 84 LEU A N 1
ATOM 603 C CA . LEU A 1 84 ? -8.980 -7.139 -8.966 1.00 97.50 84 LEU A CA 1
ATOM 604 C C . LEU A 1 84 ? -8.430 -8.311 -8.150 1.00 97.50 84 LEU A C 1
ATOM 606 O O . LEU A 1 84 ? -8.648 -8.354 -6.941 1.00 97.50 84 LEU A O 1
ATOM 610 N N . GLY A 1 85 ? -7.665 -9.209 -8.775 1.00 98.00 85 GLY A N 1
ATOM 611 C CA . GLY A 1 85 ? -7.007 -10.313 -8.083 1.00 98.00 85 GLY A CA 1
ATOM 612 C C . GLY A 1 85 ? -6.040 -9.822 -7.010 1.00 98.00 85 GLY A C 1
ATOM 613 O O . GLY A 1 85 ? -5.975 -10.396 -5.925 1.00 98.00 85 GLY A O 1
ATOM 614 N N . ARG A 1 86 ? -5.361 -8.691 -7.243 1.00 97.44 86 ARG A N 1
ATOM 615 C CA . ARG A 1 86 ? -4.510 -8.065 -6.226 1.00 97.44 86 ARG A CA 1
ATOM 616 C C . ARG A 1 86 ? -5.296 -7.545 -5.017 1.00 97.44 86 ARG A C 1
ATOM 618 O O . ARG A 1 86 ? -4.829 -7.695 -3.892 1.00 97.44 86 ARG A O 1
ATOM 625 N N . PHE A 1 87 ? -6.475 -6.961 -5.223 1.00 97.50 87 PHE A N 1
ATOM 626 C CA . PHE A 1 87 ? -7.365 -6.586 -4.119 1.00 97.50 87 PHE A CA 1
ATOM 627 C C . PHE A 1 87 ? -7.890 -7.821 -3.383 1.00 97.50 87 PHE A C 1
ATOM 629 O O . PHE A 1 87 ? -7.821 -7.864 -2.159 1.00 97.50 87 PHE A O 1
ATOM 636 N N . ALA A 1 88 ? -8.363 -8.831 -4.117 1.00 97.50 88 ALA A N 1
ATOM 637 C CA . ALA A 1 88 ? -8.890 -10.065 -3.541 1.00 97.50 88 ALA A CA 1
ATOM 638 C C . ALA A 1 88 ? -7.835 -10.803 -2.702 1.00 97.50 88 ALA A C 1
ATOM 640 O O . ALA A 1 88 ? -8.113 -11.195 -1.573 1.00 97.50 88 ALA A O 1
ATOM 641 N N . GLY A 1 89 ? -6.604 -10.926 -3.205 1.00 97.31 89 GLY A N 1
ATOM 642 C CA . GLY A 1 89 ? -5.499 -11.538 -2.468 1.00 97.31 89 GLY A CA 1
ATOM 643 C C . GLY A 1 89 ? -5.099 -10.753 -1.215 1.00 97.31 89 GLY A C 1
ATOM 644 O O . GLY A 1 89 ? -4.799 -11.357 -0.188 1.00 97.31 89 GLY A O 1
ATOM 645 N N . ALA A 1 90 ? -5.176 -9.417 -1.247 1.00 97.25 90 ALA A N 1
ATOM 646 C CA . ALA A 1 90 ? -4.901 -8.585 -0.075 1.00 97.25 90 ALA A CA 1
ATOM 647 C C . ALA A 1 90 ? -5.898 -8.808 1.077 1.00 97.25 90 ALA A C 1
ATOM 649 O O . ALA A 1 90 ? -5.540 -8.572 2.230 1.00 97.25 90 ALA A O 1
ATOM 650 N N . LEU A 1 91 ? -7.111 -9.304 0.796 1.00 95.94 91 LEU A N 1
ATOM 651 C CA . LEU A 1 91 ? -8.086 -9.662 1.835 1.00 95.94 91 LEU A CA 1
ATOM 652 C C . LEU A 1 91 ? -7.609 -10.821 2.719 1.00 95.94 91 LEU A C 1
ATOM 654 O O . LEU A 1 91 ? -8.046 -10.910 3.859 1.00 95.94 91 LEU A O 1
ATOM 658 N N . ALA A 1 92 ? -6.693 -11.672 2.244 1.00 94.00 92 ALA A N 1
ATOM 659 C CA . ALA A 1 92 ? -6.116 -12.748 3.054 1.00 94.00 92 ALA A CA 1
ATOM 660 C C . ALA A 1 92 ? -5.187 -12.239 4.174 1.00 94.00 92 ALA A C 1
ATOM 662 O O . ALA A 1 92 ? -4.789 -13.013 5.039 1.00 94.00 92 ALA A O 1
ATOM 663 N N . LEU A 1 93 ? -4.821 -10.951 4.144 1.00 89.69 93 LEU A N 1
ATOM 664 C CA . LEU A 1 93 ? -4.031 -10.293 5.185 1.00 89.69 93 LEU A CA 1
ATOM 665 C C . LEU A 1 93 ? -4.897 -9.528 6.194 1.00 89.69 93 LEU A C 1
ATOM 667 O O . LEU A 1 93 ? -4.337 -8.959 7.131 1.00 89.69 93 LEU A O 1
ATOM 671 N N . ALA A 1 94 ? -6.213 -9.453 5.982 1.00 78.19 94 ALA A N 1
ATOM 672 C CA . ALA A 1 94 ? -7.138 -8.747 6.864 1.00 78.19 94 ALA A CA 1
ATOM 673 C C . ALA A 1 94 ? -7.230 -9.429 8.234 1.00 78.19 94 ALA A C 1
ATOM 675 O O . ALA A 1 94 ? -7.398 -10.666 8.273 1.00 78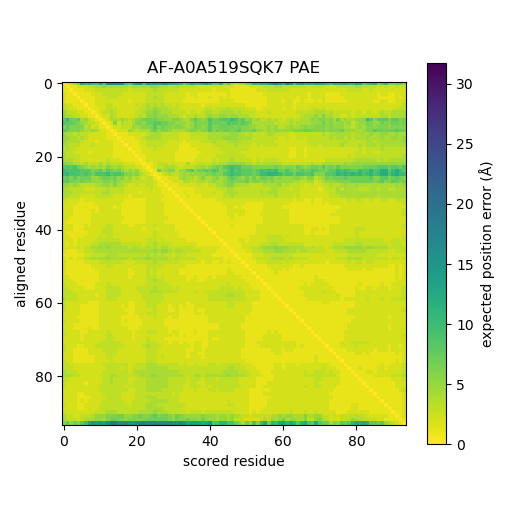.19 94 ALA A O 1
#

Secondary structure (DSSP, 8-state):
--EEEEE--S--SSSTTTTTSPPSSS--GGGSSHHHHHHHHHHT-TT--EEEEEEESSGGGHHHHHHHHHTT-EEEEE-SS-HHHHHHHHGGG-

Nearest PDB structures (foldseek):
  6oew-assembly1_A  TM=8.784E-01  e=9.251E-06  Leptospira borgpetersenii serovar Hardjo-bovis str. JB197
  5tf4-assembly2_E-2  TM=6.205E-01  e=9.261E-01  Bartonella henselae
  5tf4-assembly1_C  TM=6.207E-01  e=1.460E+00  Bartonella henselae
  4eit-assembly1_A  TM=5.610E-01  e=2.302E+00  Bartonella henselae str. Houston-1

Mean predicted aligned error: 2.66 Å

Solvent-accessible surface area (backbone atoms only — not comparable to full-atom values): 5397 Å² total; per-residue (Å²): 138,36,74,44,77,45,76,52,67,36,88,39,90,90,53,63,39,50,49,69,38,68,50,105,54,96,54,63,73,70,47,27,11,45,46,29,44,52,53,57,53,52,69,66,38,91,70,44,72,47,57,36,39,32,33,36,67,52,74,85,26,48,65,58,51,51,48,38,48,73,73,70,32,53,73,32,66,27,59,73,87,44,55,66,61,29,54,59,58,37,55,78,74,106

Radius of gyration: 12.75 Å; Cα contacts (8 Å, |Δi|>4): 169; chains: 1; bounding box: 26×32×30 Å

Sequence (94 aa):
MVLALIQARLGSSRLPGKSLLPLPLAAQGAQNTLLGHVVGRARRASLVSEVVVATTSQPPDDPLAALATELGVKVFRGAEQDVLGRFAGALALA